Protein AF-A0A4W5PF25-F1 (afdb_monomer)

Radius of gyration: 21.33 Å; Cα contacts (8 Å, |Δi|>4): 81; chains: 1; bounding box: 30×70×52 Å

pLDDT: mean 70.11, std 18.23, range [35.5, 91.62]

InterPro domains:
  IPR008605 Extracellular matrix protein 1 [PF05782] (39-117)
  IPR008605 Extracellular matrix protein 1 [PTHR16776] (36-111)

Solvent-accessible surface area (backbone atoms only — not comparable to full-atom values): 8740 Å² total; per-residue (Å²): 141,82,94,85,79,92,80,77,87,86,86,79,83,89,85,80,75,86,80,98,79,82,80,93,62,93,66,89,77,80,85,62,98,69,74,91,67,89,68,75,72,80,82,73,42,87,87,49,43,63,56,57,54,73,45,55,83,78,51,89,74,48,55,82,82,73,47,69,97,66,99,43,72,66,60,52,53,39,28,48,33,51,46,50,39,54,54,46,40,55,51,22,58,35,74,82,42,47,77,40,73,68,50,25,46,51,44,39,42,51,37,48,71,76,44,65,56,52,61,60,48,46,56,54,50,52,49,56,53,66,75,73,108

Sequence (133 aa):
MISSGFFARSWLLALLTLDCAKLGGTQNFDALQEPDVPFPPARPTLQNLAAICHYGQSRPRYPPSFFPRSGVSFFRRCGKAINRLESWYSMCCSGEVAQQNSQILCCAQQAVSRVCVCVFILYEYIAHWNYLF

Structure (mmCIF, N/CA/C/O backbone):
data_AF-A0A4W5PF25-F1
#
_entry.id   AF-A0A4W5PF25-F1
#
loop_
_atom_site.group_PDB
_atom_site.id
_atom_site.type_symbol
_atom_site.label_atom_id
_atom_site.label_alt_id
_atom_site.label_comp_id
_atom_site.label_asym_id
_atom_site.label_entity_id
_atom_site.label_seq_id
_atom_site.pdbx_PDB_ins_code
_atom_site.Cartn_x
_atom_site.Cartn_y
_atom_site.Cartn_z
_atom_site.occupancy
_atom_site.B_iso_or_equiv
_atom_site.auth_seq_id
_atom_site.auth_comp_id
_atom_site.auth_asym_id
_atom_site.auth_atom_id
_atom_site.pdbx_PDB_model_num
ATOM 1 N N . MET A 1 1 ? -1.955 59.823 24.835 1.00 42.66 1 MET A N 1
ATOM 2 C CA . MET A 1 1 ? -3.366 59.405 25.021 1.00 42.66 1 MET A CA 1
ATOM 3 C C . MET A 1 1 ? -3.975 59.455 23.624 1.00 42.66 1 MET A C 1
ATOM 5 O O . MET A 1 1 ? -3.992 60.542 23.078 1.00 42.66 1 MET A O 1
ATOM 9 N N . ILE A 1 2 ? -4.194 58.374 22.867 1.00 41.81 2 ILE A N 1
ATOM 10 C CA . ILE A 1 2 ? -5.106 57.204 22.960 1.00 41.81 2 ILE A CA 1
ATOM 11 C C . ILE A 1 2 ? -4.507 56.164 21.964 1.00 41.81 2 ILE A C 1
ATOM 13 O O . ILE A 1 2 ? -4.143 56.565 20.867 1.00 41.81 2 ILE A O 1
ATOM 17 N N . SER A 1 3 ? -4.058 54.955 22.327 1.00 43.69 3 SER A N 1
ATOM 18 C CA . SER A 1 3 ? -4.757 53.665 22.545 1.00 43.69 3 SER A CA 1
ATOM 19 C C . SER A 1 3 ? -5.674 53.155 21.415 1.00 43.69 3 SER A C 1
ATOM 21 O O . SER A 1 3 ? -6.803 53.612 21.284 1.00 43.69 3 SER A O 1
ATOM 23 N N . SER A 1 4 ? -5.187 52.171 20.647 1.00 49.59 4 SER A N 1
ATOM 24 C CA . SER A 1 4 ? -5.885 51.062 19.941 1.00 49.59 4 SER A CA 1
ATOM 25 C C . SER A 1 4 ? -4.941 50.591 18.819 1.00 49.59 4 SER A C 1
ATOM 27 O O . SER A 1 4 ? -4.331 51.406 18.148 1.00 49.59 4 SER A O 1
ATOM 29 N N . GLY A 1 5 ? -4.640 49.324 18.568 1.00 43.62 5 GLY A N 1
ATOM 30 C CA . GLY A 1 5 ? -5.348 48.085 18.839 1.00 43.62 5 GLY A CA 1
ATOM 31 C C . GLY A 1 5 ? -5.150 47.212 17.597 1.00 43.62 5 GLY A C 1
ATOM 32 O O . GLY A 1 5 ? -5.779 47.438 16.576 1.00 43.62 5 GLY A O 1
ATOM 33 N N . PHE A 1 6 ? -4.180 46.303 17.672 1.00 50.31 6 PHE A N 1
ATOM 34 C CA . PHE A 1 6 ? -4.115 44.997 17.007 1.00 50.31 6 PHE A CA 1
ATOM 35 C C . PHE A 1 6 ? -5.137 44.706 15.875 1.00 50.31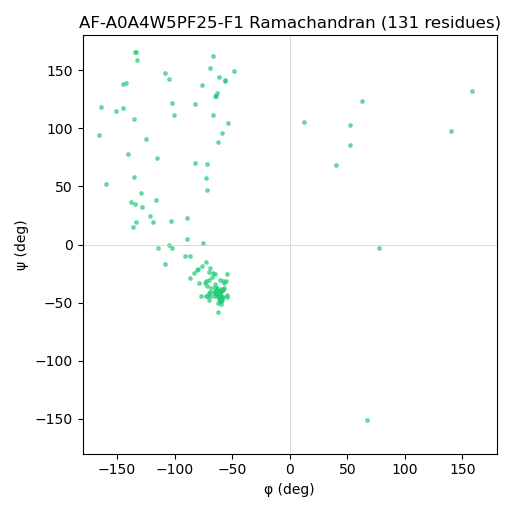 6 PHE A C 1
ATOM 37 O O . PHE A 1 6 ? -6.267 44.325 16.147 1.00 50.31 6 PHE A O 1
ATOM 44 N N . PHE A 1 7 ? -4.696 44.731 14.614 1.00 49.88 7 PHE A N 1
ATOM 45 C CA . PHE A 1 7 ? -5.237 43.879 13.540 1.00 49.88 7 PHE A CA 1
ATOM 46 C C . PHE A 1 7 ? -4.047 43.423 12.681 1.00 49.88 7 PHE A C 1
ATOM 48 O O . PHE A 1 7 ? -3.602 44.091 11.759 1.00 49.88 7 PHE A O 1
ATOM 55 N N . ALA A 1 8 ? -3.284 42.442 13.158 1.00 52.38 8 ALA A N 1
ATOM 56 C CA . ALA A 1 8 ? -3.494 41.046 12.785 1.00 52.38 8 ALA A CA 1
ATOM 57 C C . ALA A 1 8 ? -3.548 40.846 11.257 1.00 52.38 8 ALA A C 1
ATOM 59 O O . ALA A 1 8 ? -4.607 40.805 10.647 1.00 52.38 8 ALA A O 1
ATOM 60 N N . ARG A 1 9 ? -2.356 40.680 10.669 1.00 55.03 9 ARG A N 1
ATOM 61 C CA . ARG A 1 9 ? -2.029 39.552 9.778 1.00 55.03 9 ARG A CA 1
ATOM 62 C C . ARG A 1 9 ? -3.152 39.141 8.811 1.00 55.03 9 ARG A C 1
ATOM 64 O O . ARG A 1 9 ? -3.676 38.039 8.913 1.00 55.03 9 ARG A O 1
ATOM 71 N N . SER A 1 10 ? -3.467 39.995 7.843 1.00 57.34 10 SER A N 1
ATOM 72 C CA . SER A 1 10 ? -4.480 39.705 6.815 1.00 57.34 10 SER A CA 1
ATOM 73 C C . SER A 1 10 ? -3.908 39.631 5.392 1.00 57.34 10 SER A C 1
ATOM 75 O O . SER A 1 10 ? -4.550 40.061 4.442 1.00 57.34 10 SER A O 1
ATOM 77 N N . TRP A 1 11 ? -2.710 39.059 5.233 1.00 49.50 11 TRP A N 1
ATOM 78 C CA . TRP A 1 11 ? -2.134 38.746 3.913 1.00 49.50 11 TRP A CA 1
ATOM 79 C C . TRP A 1 11 ? -1.452 37.367 3.868 1.00 49.50 11 TRP A C 1
ATOM 81 O O . TRP A 1 11 ? -0.415 37.207 3.237 1.00 49.50 11 TRP A O 1
ATOM 91 N N . LEU A 1 12 ? -2.002 36.354 4.556 1.00 50.41 12 LEU A N 1
ATOM 92 C CA . LEU A 1 12 ? -1.460 34.980 4.517 1.00 50.41 12 LEU A CA 1
ATOM 93 C C . LEU A 1 12 ? -2.499 33.851 4.373 1.00 50.41 12 LEU A C 1
ATOM 95 O O . LEU A 1 12 ? -2.155 32.691 4.555 1.00 50.41 12 LEU A O 1
ATOM 99 N N . LEU A 1 13 ? -3.747 34.134 3.988 1.00 48.59 13 LEU A N 1
ATOM 100 C CA . LEU A 1 13 ? -4.760 33.085 3.761 1.00 48.59 13 LEU A CA 1
ATOM 101 C C . LEU A 1 13 ? -5.462 33.209 2.401 1.00 48.59 13 LEU A C 1
ATOM 103 O O . LEU A 1 13 ? -6.673 33.059 2.307 1.00 48.59 13 LEU A O 1
ATOM 107 N N . ALA A 1 14 ? -4.695 33.457 1.339 1.00 49.75 14 ALA A N 1
ATOM 108 C CA . ALA A 1 14 ? -5.193 33.428 -0.042 1.00 49.75 14 ALA A CA 1
ATOM 109 C C . ALA A 1 14 ? -4.451 32.409 -0.934 1.00 49.75 14 ALA A C 1
ATOM 111 O O . ALA A 1 14 ? -4.406 32.571 -2.146 1.00 49.75 14 ALA A O 1
ATOM 112 N N . LEU A 1 15 ? -3.855 31.361 -0.345 1.00 49.78 15 LEU A N 1
ATOM 113 C CA . LEU A 1 15 ? -3.191 30.270 -1.086 1.00 49.78 15 LEU A CA 1
ATOM 114 C C . LEU A 1 15 ? -3.567 28.859 -0.590 1.00 49.78 15 LEU A C 1
ATOM 116 O O . LEU A 1 15 ? -2.844 27.904 -0.854 1.00 49.78 15 LEU A O 1
ATOM 120 N N . LEU A 1 16 ? -4.682 28.694 0.132 1.00 48.06 16 LEU A N 1
ATOM 121 C CA . LEU A 1 16 ? -5.086 27.387 0.681 1.00 48.06 16 LEU A CA 1
ATOM 122 C C . LEU A 1 16 ? -6.569 27.043 0.479 1.00 48.06 16 LEU A C 1
ATOM 124 O O . LEU A 1 16 ? -7.168 26.369 1.314 1.00 48.06 16 LEU A O 1
ATOM 128 N N . THR A 1 17 ? -7.170 27.439 -0.643 1.00 43.78 17 THR A N 1
ATOM 129 C CA . THR A 1 17 ? -8.498 26.932 -1.020 1.00 43.78 17 THR A CA 1
ATOM 130 C C . THR A 1 17 ? -8.553 26.546 -2.492 1.00 43.78 17 THR A C 1
ATOM 132 O O . THR A 1 17 ? -8.622 27.436 -3.329 1.00 43.78 17 THR A O 1
ATOM 135 N N . LEU A 1 18 ? -8.596 25.223 -2.719 1.00 41.28 18 LEU A N 1
ATOM 136 C CA . LEU A 1 18 ? -9.161 24.497 -3.872 1.00 41.28 18 LEU A CA 1
ATOM 137 C C . LEU A 1 18 ? -8.489 24.777 -5.237 1.00 41.28 18 LEU A C 1
ATOM 139 O O . LEU A 1 18 ? -8.351 25.908 -5.659 1.00 41.28 18 LEU A O 1
ATOM 143 N N . ASP A 1 19 ? -7.982 23.782 -5.965 1.00 36.25 19 ASP A N 1
ATOM 144 C CA . ASP A 1 19 ? -8.762 22.683 -6.535 1.00 36.25 19 ASP A CA 1
ATOM 145 C C . ASP A 1 19 ? -7.937 21.386 -6.678 1.00 36.25 19 ASP A C 1
ATOM 147 O O . ASP A 1 19 ? -7.043 21.288 -7.514 1.00 36.25 19 ASP A O 1
ATOM 151 N N . CYS A 1 20 ? -8.307 20.334 -5.939 1.00 43.75 20 CYS A N 1
ATOM 152 C CA . CYS A 1 20 ? -7.920 18.945 -6.248 1.00 43.75 20 CYS A CA 1
ATOM 153 C C . CYS A 1 20 ? -8.937 18.251 -7.181 1.00 43.75 20 CYS A C 1
ATOM 155 O O . CYS A 1 20 ? -9.031 17.027 -7.197 1.00 43.75 20 CYS A O 1
ATOM 157 N N . ALA A 1 21 ? -9.727 19.003 -7.951 1.00 46.81 21 ALA A N 1
ATOM 158 C CA . ALA A 1 21 ? -10.811 18.447 -8.760 1.00 46.81 21 ALA A CA 1
ATOM 159 C C . ALA A 1 21 ? -10.843 19.026 -10.178 1.00 46.81 21 ALA A C 1
ATOM 161 O O . ALA A 1 21 ? -11.853 19.566 -10.615 1.00 46.81 21 ALA A O 1
ATOM 162 N N . LYS A 1 22 ? -9.750 18.886 -10.933 1.00 43.62 22 LYS A N 1
ATOM 163 C CA . LYS A 1 22 ? -9.826 18.846 -12.401 1.00 43.62 22 LYS A CA 1
ATOM 164 C C . LYS A 1 22 ? -8.520 18.337 -12.983 1.00 43.62 22 LYS A C 1
ATOM 166 O O . LYS A 1 22 ? -7.606 19.108 -13.206 1.00 43.62 22 LYS A O 1
ATOM 171 N N . LEU A 1 23 ? -8.468 17.035 -13.228 1.00 38.34 23 LEU A N 1
ATOM 172 C CA . LEU A 1 23 ? -7.814 16.432 -14.392 1.00 38.34 23 LEU A CA 1
ATOM 173 C C . LEU A 1 23 ? -8.394 15.017 -14.576 1.00 38.34 23 LEU A C 1
ATOM 175 O O . LEU A 1 23 ? -7.690 14.026 -14.709 1.00 38.34 23 LEU A O 1
ATOM 179 N N . GLY A 1 24 ? -9.729 14.934 -14.621 1.00 46.25 24 GLY A N 1
ATOM 180 C CA . GLY A 1 24 ? -10.396 13.935 -15.454 1.00 46.25 24 GLY A CA 1
ATOM 181 C C . GLY A 1 24 ? -10.218 14.361 -16.909 1.00 46.25 24 GLY A C 1
ATOM 182 O O . GLY A 1 24 ? -11.142 14.881 -17.523 1.00 46.25 24 GLY A O 1
ATOM 183 N N . GLY A 1 25 ? -8.985 14.275 -17.404 1.00 35.50 25 GLY A N 1
ATOM 184 C CA . GLY A 1 25 ? -8.653 14.484 -18.802 1.00 35.50 25 GLY A CA 1
ATOM 185 C C . GLY A 1 25 ? -8.498 13.119 -19.442 1.00 35.50 25 GLY A C 1
ATOM 186 O O . GLY A 1 25 ? -7.556 12.401 -19.121 1.00 35.50 25 GLY A O 1
ATOM 187 N N . THR A 1 26 ? -9.416 12.759 -20.334 1.00 44.31 26 THR A N 1
ATOM 188 C CA . THR A 1 26 ? -9.218 11.679 -21.302 1.00 44.31 26 THR A CA 1
ATOM 189 C C . THR A 1 26 ? -8.045 12.069 -22.195 1.00 44.31 26 THR A C 1
ATOM 191 O O . THR A 1 26 ? -8.221 12.748 -23.205 1.00 44.31 26 THR A O 1
ATOM 194 N N . GLN A 1 27 ? -6.834 11.714 -21.785 1.00 42.72 27 GLN A N 1
ATOM 195 C CA . GLN A 1 27 ? -5.652 11.826 -22.624 1.00 42.72 27 GLN A CA 1
ATOM 196 C C . GLN A 1 27 ? -5.352 10.420 -23.133 1.00 42.72 27 GLN A C 1
ATOM 198 O O . GLN A 1 27 ? -5.221 9.487 -22.346 1.00 42.72 27 GLN A O 1
ATOM 203 N N . ASN A 1 28 ? -5.338 10.261 -24.455 1.00 47.62 28 ASN A N 1
ATOM 204 C CA . ASN A 1 28 ? -4.853 9.060 -25.128 1.00 47.62 28 ASN A CA 1
ATOM 205 C C . ASN A 1 28 ? -3.383 8.835 -24.724 1.00 47.62 28 ASN A C 1
ATOM 207 O O . ASN A 1 28 ? -2.480 9.446 -25.294 1.00 47.62 28 ASN A O 1
ATOM 211 N N . PHE A 1 29 ? -3.153 7.992 -23.716 1.00 43.84 29 PHE A N 1
ATOM 212 C CA . PHE A 1 29 ? -1.836 7.540 -23.261 1.00 43.84 29 PHE A CA 1
ATOM 213 C C . PHE A 1 29 ? -1.356 6.378 -24.144 1.00 43.84 29 PHE A C 1
ATOM 215 O O . PHE A 1 29 ? -1.302 5.237 -23.704 1.00 43.84 29 PHE A O 1
ATOM 222 N N . ASP A 1 30 ? -1.020 6.667 -25.401 1.00 50.66 30 ASP A N 1
ATOM 223 C CA . ASP A 1 30 ? -0.446 5.676 -26.331 1.00 50.66 30 ASP A CA 1
ATOM 224 C C . ASP A 1 30 ? 0.969 6.050 -26.818 1.00 50.66 30 ASP A C 1
ATOM 226 O O . ASP A 1 30 ? 1.451 5.525 -27.818 1.00 50.66 30 ASP A O 1
ATOM 230 N N . ALA A 1 31 ? 1.682 6.938 -26.112 1.00 47.62 31 ALA A N 1
ATOM 231 C CA . ALA A 1 31 ? 3.044 7.336 -26.503 1.00 47.62 31 ALA A CA 1
ATOM 232 C C . ALA A 1 31 ? 4.173 6.798 -25.605 1.00 47.62 31 ALA A C 1
ATOM 234 O O . ALA A 1 31 ? 5.317 6.753 -26.044 1.00 47.62 31 ALA A O 1
ATOM 235 N N . LEU A 1 32 ? 3.887 6.327 -24.392 1.00 48.53 32 LEU A N 1
ATOM 236 C CA . LEU A 1 32 ? 4.834 5.581 -23.561 1.00 48.53 32 LEU A CA 1
ATOM 237 C C . LEU A 1 32 ? 4.006 4.550 -22.808 1.00 48.53 32 LEU A C 1
ATOM 239 O O . LEU A 1 32 ? 3.097 4.915 -22.072 1.00 48.53 32 LEU A O 1
ATOM 243 N N . GLN A 1 33 ? 4.269 3.267 -23.034 1.00 53.97 33 GLN A N 1
ATOM 244 C CA . GLN A 1 33 ? 3.544 2.149 -22.427 1.00 53.97 33 GLN A CA 1
ATOM 245 C C . GLN A 1 33 ? 3.928 2.016 -20.941 1.00 53.97 33 GLN A C 1
ATOM 247 O O . GLN A 1 33 ? 4.495 1.013 -20.504 1.00 53.97 33 GLN A O 1
ATOM 252 N N . GLU A 1 34 ? 3.721 3.088 -20.178 1.00 56.09 34 GLU A N 1
ATOM 253 C CA . GLU A 1 34 ? 4.006 3.164 -18.759 1.00 56.09 34 GLU A CA 1
ATOM 254 C C . GLU A 1 34 ? 2.837 2.535 -17.996 1.00 56.09 34 GLU A C 1
ATOM 256 O O . GLU A 1 34 ? 1.688 2.952 -18.149 1.00 56.09 34 GLU A O 1
ATOM 261 N N . PRO A 1 35 ? 3.100 1.489 -17.200 1.00 58.91 35 PRO A N 1
ATOM 262 C CA . PRO A 1 35 ? 2.067 0.879 -16.389 1.00 58.91 35 PRO A CA 1
ATOM 263 C C . PRO A 1 35 ? 1.573 1.881 -15.341 1.00 58.91 35 PRO A C 1
ATOM 265 O O . PRO A 1 35 ? 2.380 2.416 -14.579 1.00 58.91 35 PRO A O 1
ATOM 268 N N . ASP A 1 36 ? 0.254 2.083 -15.270 1.00 62.25 36 ASP A N 1
ATOM 269 C CA . ASP A 1 36 ? -0.361 2.882 -14.212 1.00 62.25 36 ASP A CA 1
ATOM 270 C C . ASP A 1 36 ? -0.194 2.163 -12.868 1.00 62.25 36 ASP A C 1
ATOM 272 O O . ASP A 1 36 ? -0.715 1.069 -12.625 1.00 62.25 36 ASP A O 1
ATOM 276 N N . VAL A 1 37 ? 0.620 2.767 -12.012 1.00 59.72 37 VAL A N 1
ATOM 277 C CA . VAL A 1 37 ? 0.924 2.297 -10.668 1.00 59.72 37 VAL A CA 1
ATOM 278 C C . VAL A 1 37 ? 0.590 3.460 -9.733 1.00 59.72 37 VAL A C 1
ATOM 280 O O . VAL A 1 37 ? 1.470 4.292 -9.501 1.00 59.72 37 VAL A O 1
ATOM 283 N N . PRO A 1 38 ? -0.646 3.562 -9.194 1.00 63.62 38 PRO A N 1
ATOM 284 C CA . PRO A 1 38 ? -1.040 4.619 -8.266 1.00 63.62 38 PRO A CA 1
ATOM 285 C C . PRO A 1 38 ? -0.074 4.698 -7.080 1.00 63.62 38 PRO A C 1
ATOM 287 O O . PRO A 1 38 ? -0.071 3.855 -6.177 1.00 63.62 38 PRO A O 1
ATOM 290 N N . PHE A 1 39 ? 0.781 5.717 -7.109 1.00 54.91 39 PHE A N 1
ATOM 291 C CA . PHE A 1 39 ? 1.828 5.969 -6.132 1.00 54.91 39 PHE A CA 1
ATOM 292 C C . PHE A 1 39 ? 1.990 7.487 -5.938 1.00 54.91 39 PHE A C 1
ATOM 294 O O . PHE A 1 39 ? 2.008 8.207 -6.935 1.00 54.91 39 PHE A O 1
ATOM 301 N N . PRO A 1 40 ? 2.162 8.004 -4.705 1.00 58.50 40 PRO A N 1
ATOM 302 C CA . PRO A 1 40 ? 2.199 7.291 -3.430 1.00 58.50 40 PRO A CA 1
ATOM 303 C C . PRO A 1 40 ? 0.853 6.706 -2.987 1.00 58.50 40 PRO A C 1
ATOM 305 O O . PRO A 1 40 ? -0.199 7.273 -3.274 1.00 58.50 40 PRO A O 1
ATOM 308 N N . PRO A 1 41 ? 0.877 5.613 -2.206 1.00 70.38 41 PRO A N 1
ATOM 309 C CA . PRO A 1 41 ? -0.298 5.171 -1.472 1.00 70.38 41 PRO A CA 1
ATOM 310 C C . PRO A 1 41 ? -0.733 6.258 -0.480 1.00 70.38 41 PRO A C 1
ATOM 312 O O . PRO A 1 41 ? 0.098 6.946 0.120 1.00 70.38 41 PRO A O 1
ATOM 315 N N . ALA A 1 42 ? -2.045 6.399 -0.284 1.00 71.38 42 ALA A N 1
ATOM 316 C CA . ALA A 1 42 ? -2.599 7.347 0.676 1.00 71.38 42 ALA A CA 1
ATOM 317 C C . ALA A 1 42 ? -2.043 7.106 2.091 1.00 71.38 42 ALA A C 1
ATOM 319 O O . ALA A 1 42 ? -1.887 5.964 2.534 1.00 71.38 42 ALA A O 1
ATOM 320 N N . ARG A 1 43 ? -1.771 8.195 2.823 1.00 81.94 43 ARG A N 1
ATOM 321 C CA . ARG A 1 43 ? -1.312 8.121 4.215 1.00 81.94 43 ARG A CA 1
ATOM 322 C C . ARG A 1 43 ? -2.398 7.478 5.093 1.00 81.94 43 ARG A C 1
ATOM 324 O O . ARG A 1 43 ? -3.532 7.956 5.060 1.00 81.94 43 ARG A O 1
ATOM 331 N N . PRO A 1 44 ? -2.073 6.471 5.923 1.00 87.94 44 PRO A N 1
ATOM 332 C CA . PRO A 1 44 ? -3.025 5.891 6.861 1.00 87.94 44 PRO A CA 1
ATOM 333 C C . PRO A 1 44 ? -3.480 6.912 7.906 1.00 87.94 44 PRO A C 1
ATOM 335 O O . PRO A 1 44 ? -2.663 7.549 8.583 1.00 87.94 44 PRO A O 1
ATOM 338 N N . THR A 1 45 ? -4.792 7.041 8.045 1.00 89.44 45 THR A N 1
ATOM 339 C CA . THR A 1 45 ? -5.497 7.853 9.036 1.00 89.44 45 THR A CA 1
ATOM 340 C C . THR A 1 45 ? -6.639 7.034 9.635 1.00 89.44 45 THR A C 1
ATOM 342 O O . THR A 1 45 ? -7.029 6.003 9.092 1.00 89.44 45 THR A O 1
ATOM 345 N N . LEU A 1 46 ? -7.215 7.482 10.752 1.00 89.81 46 LEU A N 1
ATOM 346 C CA . LEU A 1 46 ? -8.360 6.784 11.353 1.00 89.81 46 LEU A CA 1
ATOM 347 C C . LEU A 1 46 ? -9.569 6.725 10.406 1.00 89.81 46 LEU A C 1
ATOM 349 O O . LEU A 1 46 ? -10.325 5.761 10.443 1.00 89.81 46 LEU A O 1
ATOM 353 N N . GLN A 1 47 ? -9.727 7.725 9.537 1.00 88.31 47 GLN A N 1
ATOM 354 C CA . GLN A 1 47 ? -10.846 7.827 8.600 1.00 88.31 47 GLN A CA 1
ATOM 355 C C . GLN A 1 47 ? -10.743 6.829 7.440 1.00 88.31 47 GLN A C 1
ATOM 357 O O . GLN A 1 47 ? -11.766 6.353 6.957 1.00 88.31 47 GLN A O 1
ATOM 362 N N . ASN A 1 48 ? -9.528 6.504 6.983 1.00 87.94 48 ASN A N 1
ATOM 363 C CA . ASN A 1 48 ? -9.315 5.568 5.873 1.00 87.94 48 ASN A CA 1
ATOM 364 C C . ASN A 1 48 ? -8.872 4.166 6.325 1.00 87.94 48 ASN A C 1
ATOM 366 O O . ASN A 1 48 ? -8.776 3.263 5.494 1.00 87.94 48 ASN A O 1
ATOM 370 N N . LEU A 1 49 ? -8.665 3.959 7.629 1.00 89.06 49 LEU A N 1
ATOM 371 C CA . LEU A 1 49 ? -8.230 2.691 8.216 1.00 89.06 49 LEU A CA 1
ATOM 372 C C . LEU A 1 49 ? -9.149 1.521 7.835 1.00 89.06 49 LEU A C 1
ATOM 374 O O . LEU A 1 49 ? -8.678 0.463 7.419 1.00 89.06 49 LEU A O 1
ATOM 378 N N . ALA A 1 50 ? -10.465 1.737 7.916 1.00 88.56 50 ALA A N 1
ATOM 379 C CA . ALA A 1 50 ? -11.456 0.732 7.545 1.00 88.56 50 ALA A CA 1
ATOM 380 C C . ALA A 1 50 ? -11.320 0.338 6.067 1.00 88.56 50 ALA A C 1
ATOM 382 O O . ALA A 1 50 ? -11.373 -0.841 5.728 1.00 88.56 50 ALA A O 1
ATOM 383 N N . ALA A 1 51 ? -11.061 1.307 5.185 1.00 88.12 51 ALA A N 1
ATOM 384 C CA . ALA A 1 51 ? -10.854 1.032 3.770 1.00 88.12 51 ALA A CA 1
ATOM 385 C C . ALA A 1 51 ? -9.544 0.266 3.513 1.00 88.12 51 ALA A C 1
ATOM 387 O O . ALA A 1 51 ? -9.508 -0.643 2.681 1.00 88.12 51 ALA A O 1
ATOM 388 N N . ILE A 1 52 ? -8.479 0.583 4.257 1.00 88.81 52 ILE A N 1
ATOM 389 C CA . ILE A 1 52 ? -7.201 -0.135 4.182 1.00 88.81 52 ILE A CA 1
ATOM 390 C C . ILE A 1 52 ? -7.405 -1.617 4.515 1.00 88.81 52 ILE A C 1
ATOM 392 O O . ILE A 1 52 ? -6.961 -2.470 3.740 1.00 88.81 52 ILE A O 1
ATOM 396 N N . CYS A 1 53 ? -8.118 -1.919 5.601 1.00 89.19 53 CYS A N 1
ATOM 397 C CA . CYS A 1 53 ? -8.325 -3.290 6.055 1.00 89.19 53 CYS A CA 1
ATOM 398 C C . CYS A 1 53 ? -9.375 -4.059 5.240 1.00 89.19 53 CYS A C 1
ATOM 400 O O . CYS A 1 53 ? -9.126 -5.200 4.857 1.00 89.19 53 CYS A O 1
ATOM 402 N N . HIS A 1 54 ? -10.528 -3.459 4.931 1.00 90.12 54 HIS A N 1
ATOM 403 C CA . HIS A 1 54 ? -11.627 -4.170 4.266 1.00 90.12 54 HIS A CA 1
ATOM 404 C C . HIS A 1 54 ? -11.417 -4.344 2.760 1.00 90.12 54 HIS A C 1
ATOM 406 O O . HIS A 1 54 ? -11.796 -5.372 2.204 1.00 90.12 54 HIS A O 1
ATOM 412 N N . TYR A 1 55 ? -10.769 -3.384 2.097 1.00 87.19 55 TYR A N 1
ATOM 413 C CA . TYR A 1 55 ? -10.596 -3.398 0.639 1.00 87.19 55 TYR A CA 1
ATOM 414 C C . TYR A 1 55 ? -9.186 -3.820 0.200 1.00 87.19 55 TYR A C 1
ATOM 416 O O . TYR A 1 55 ? -8.765 -3.534 -0.916 1.00 87.19 55 TYR A O 1
ATOM 424 N N . GLY A 1 56 ? -8.422 -4.508 1.057 1.00 83.38 56 GLY A N 1
ATOM 425 C CA . GLY A 1 56 ? -7.057 -4.947 0.722 1.00 83.38 56 GLY A CA 1
ATOM 426 C C . GLY A 1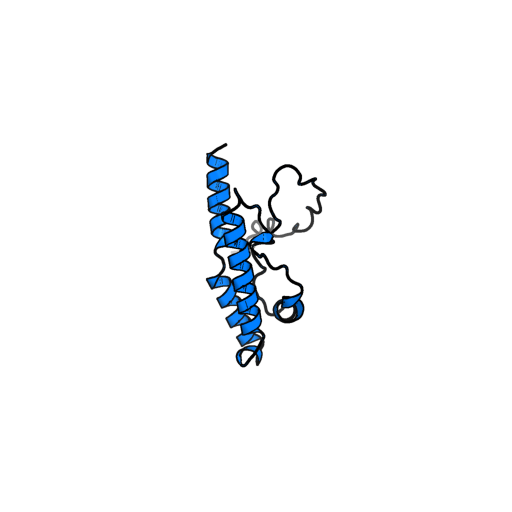 56 ? -6.953 -5.971 -0.404 1.00 83.38 56 GLY A C 1
ATOM 427 O O . GLY A 1 56 ? -5.934 -6.027 -1.090 1.00 83.38 56 GLY A O 1
ATOM 428 N N . GLN A 1 57 ? -8.011 -6.749 -0.625 1.00 81.50 57 GLN A N 1
ATOM 429 C CA . GLN A 1 57 ? -8.063 -7.750 -1.694 1.00 81.50 57 GLN A CA 1
ATOM 430 C C . GLN A 1 57 ? -8.449 -7.150 -3.051 1.00 81.50 57 GLN A C 1
ATOM 432 O O . GLN A 1 57 ? -8.089 -7.703 -4.084 1.00 81.50 57 GLN A O 1
ATOM 437 N N . SER A 1 58 ? -9.158 -6.017 -3.065 1.00 84.56 58 SER A N 1
ATOM 438 C CA . SER A 1 58 ? -9.568 -5.341 -4.301 1.00 84.56 58 SER A CA 1
ATOM 439 C C . SER A 1 58 ? -8.513 -4.371 -4.835 1.00 84.56 58 SER A C 1
ATOM 441 O O . SER A 1 58 ? -8.664 -3.860 -5.941 1.00 84.56 58 SER A O 1
ATOM 443 N N . ARG A 1 59 ? -7.454 -4.083 -4.065 1.00 85.94 59 ARG A N 1
ATOM 444 C CA . ARG A 1 59 ? -6.357 -3.218 -4.516 1.00 85.94 59 ARG A CA 1
ATOM 445 C C . ARG A 1 59 ? -5.436 -3.967 -5.494 1.00 85.94 59 ARG A C 1
ATOM 447 O O . ARG A 1 59 ? -5.089 -5.120 -5.220 1.00 85.94 59 ARG A O 1
ATOM 454 N N . PRO A 1 60 ? -5.005 -3.331 -6.602 1.00 84.31 60 PRO A N 1
ATOM 455 C CA . PRO A 1 60 ? -4.149 -3.967 -7.598 1.00 84.31 60 PRO A CA 1
ATOM 456 C C . PRO A 1 60 ? -2.850 -4.518 -7.003 1.00 84.31 60 PRO A C 1
ATOM 458 O O . PRO A 1 60 ? -2.217 -3.893 -6.149 1.00 84.31 60 PRO A O 1
ATOM 461 N N . ARG A 1 61 ? -2.426 -5.682 -7.499 1.00 87.19 61 ARG A N 1
ATOM 462 C CA . ARG A 1 61 ? -1.094 -6.245 -7.252 1.00 87.19 61 ARG A CA 1
ATOM 463 C C . ARG A 1 61 ? -0.268 -6.145 -8.521 1.00 87.19 61 ARG A C 1
ATOM 465 O O . ARG A 1 61 ? -0.788 -6.289 -9.620 1.00 87.19 61 ARG A O 1
ATOM 472 N N . TYR A 1 62 ? 1.035 -5.971 -8.349 1.00 87.69 62 TYR A N 1
ATOM 473 C CA . TYR A 1 62 ? 1.964 -5.718 -9.447 1.00 87.69 62 TYR A CA 1
ATOM 474 C C . TYR A 1 62 ? 2.965 -6.870 -9.599 1.00 87.69 62 TYR A C 1
ATOM 476 O O . TYR A 1 62 ? 4.111 -6.754 -9.145 1.00 87.69 62 TYR A O 1
ATOM 484 N N . PRO A 1 63 ? 2.556 -8.032 -10.140 1.00 88.12 63 PRO A N 1
ATOM 485 C CA . PRO A 1 63 ? 3.476 -9.130 -10.406 1.00 88.12 63 PRO A CA 1
ATOM 486 C C . PRO A 1 63 ? 4.487 -8.750 -11.503 1.00 88.12 63 PRO A C 1
ATOM 488 O O . PRO A 1 63 ? 4.245 -7.834 -12.287 1.00 88.12 63 PRO A O 1
ATOM 491 N N . PRO A 1 64 ? 5.611 -9.479 -11.631 1.00 83.25 64 PRO A N 1
ATOM 492 C CA . PRO A 1 64 ? 6.610 -9.223 -12.670 1.00 83.25 64 PRO A CA 1
ATOM 493 C C . PRO A 1 64 ? 6.071 -9.217 -14.108 1.00 83.25 64 PRO A C 1
ATOM 495 O O . PRO A 1 64 ? 6.696 -8.587 -14.957 1.00 83.25 64 PRO A O 1
ATOM 498 N N . SER A 1 65 ? 4.959 -9.916 -14.365 1.00 85.19 65 SER A N 1
ATOM 499 C CA . SER A 1 65 ? 4.262 -9.999 -15.656 1.00 85.19 65 SER A CA 1
ATOM 500 C C . SER A 1 65 ? 3.445 -8.755 -16.010 1.00 85.19 65 SER A C 1
ATOM 502 O O . SER A 1 65 ? 3.125 -8.577 -17.177 1.00 85.19 65 SER A O 1
ATOM 504 N N . PHE A 1 66 ? 3.123 -7.898 -15.033 1.00 85.56 66 PHE A N 1
ATOM 505 C CA . PHE A 1 66 ? 2.432 -6.624 -15.267 1.00 85.56 66 PHE A CA 1
ATOM 506 C C . PHE A 1 66 ? 3.321 -5.611 -16.001 1.00 85.56 66 PHE A C 1
ATOM 508 O O . PHE A 1 66 ? 2.838 -4.656 -16.596 1.00 85.56 66 PHE A O 1
ATOM 515 N N . PHE A 1 67 ? 4.637 -5.816 -15.950 1.00 84.62 67 PHE A N 1
ATOM 516 C CA . PHE A 1 67 ? 5.623 -4.897 -16.493 1.00 84.62 67 PHE A CA 1
ATOM 517 C C . PHE A 1 67 ? 6.214 -5.434 -17.802 1.00 84.62 67 PHE A C 1
ATOM 519 O O . PHE A 1 67 ? 6.511 -6.633 -17.883 1.00 84.62 67 PHE A O 1
ATOM 526 N N . PRO A 1 68 ? 6.487 -4.558 -18.787 1.00 83.31 68 PRO A N 1
ATOM 527 C CA . PRO A 1 68 ? 7.309 -4.891 -19.945 1.00 83.31 68 PRO A CA 1
ATOM 528 C C . PRO A 1 68 ? 8.626 -5.586 -19.562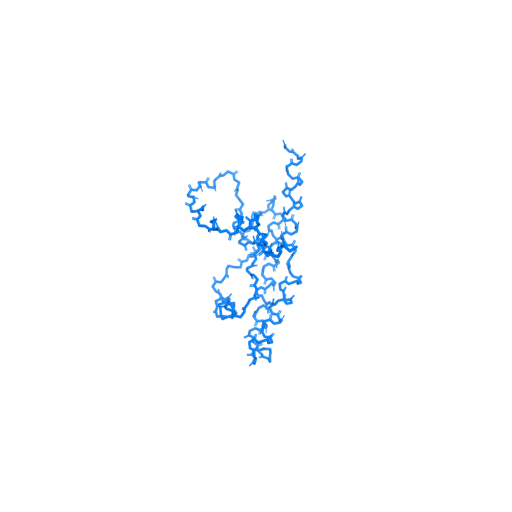 1.00 83.31 68 PRO A C 1
ATOM 530 O O . PRO A 1 68 ? 9.211 -5.342 -18.501 1.00 83.31 68 PRO A O 1
ATOM 533 N N . ARG A 1 69 ? 9.125 -6.467 -20.439 1.00 76.06 69 ARG A N 1
ATOM 534 C CA . ARG A 1 69 ? 10.356 -7.240 -20.180 1.00 76.06 69 ARG A CA 1
ATOM 535 C C . ARG A 1 69 ? 11.622 -6.373 -20.128 1.00 76.06 69 ARG A C 1
ATOM 537 O O .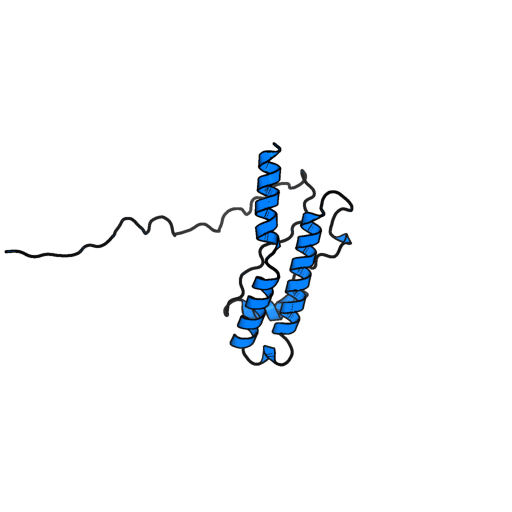 ARG A 1 69 ? 12.581 -6.764 -19.467 1.00 76.06 69 ARG A O 1
ATOM 544 N N . SER A 1 70 ? 11.623 -5.210 -20.774 1.00 76.25 70 SER A N 1
ATOM 545 C CA . SER A 1 70 ? 12.753 -4.275 -20.855 1.00 76.25 70 SER A CA 1
ATOM 546 C C . SER A 1 70 ? 12.314 -2.838 -20.557 1.00 76.25 70 SER A C 1
ATOM 548 O O . SER A 1 70 ? 11.138 -2.513 -20.661 1.00 76.25 70 SER A O 1
ATOM 550 N N . GLY A 1 71 ? 13.257 -1.972 -20.170 1.00 66.94 71 GLY A N 1
ATOM 551 C CA . GLY A 1 71 ? 13.030 -0.521 -20.060 1.00 66.94 71 GLY A CA 1
ATOM 552 C C . GLY A 1 71 ? 12.270 -0.020 -18.821 1.00 66.94 71 GLY A C 1
ATOM 553 O O . GLY A 1 71 ? 12.166 1.181 -18.638 1.00 66.94 71 GLY A O 1
ATOM 554 N N . VAL A 1 72 ? 11.786 -0.899 -17.932 1.00 71.75 72 VAL A N 1
ATOM 555 C CA . VAL A 1 72 ? 10.875 -0.523 -16.820 1.00 71.75 72 VAL A CA 1
ATOM 556 C C . VAL A 1 72 ? 11.337 -1.009 -15.436 1.00 71.75 72 VAL A C 1
ATOM 558 O O . VAL A 1 72 ? 10.538 -1.333 -14.553 1.00 71.75 72 VAL A O 1
ATOM 561 N N . SER A 1 73 ? 12.653 -1.089 -15.215 1.00 76.75 73 SER A N 1
ATOM 562 C CA . SER A 1 73 ? 13.226 -1.569 -13.942 1.00 76.75 73 SER A CA 1
ATOM 563 C C . SER A 1 73 ? 12.763 -0.746 -12.729 1.00 76.75 73 SER A C 1
ATOM 565 O O . SER A 1 73 ? 12.584 -1.298 -11.641 1.00 76.75 73 SER A O 1
ATOM 567 N N . PHE A 1 74 ? 12.507 0.550 -12.932 1.00 78.06 74 PHE A N 1
ATOM 568 C CA . PHE A 1 74 ? 11.933 1.458 -11.946 1.00 78.06 74 PHE A CA 1
ATOM 569 C C . PHE A 1 74 ? 10.514 1.039 -11.521 1.00 78.06 74 PHE A C 1
ATOM 571 O O . PHE A 1 74 ? 10.302 0.716 -10.349 1.00 78.06 74 PHE A O 1
ATOM 578 N N . PHE A 1 75 ? 9.578 0.938 -12.469 1.00 79.00 75 PHE A N 1
ATOM 579 C CA . PHE A 1 75 ? 8.188 0.556 -12.200 1.00 79.00 75 PHE A CA 1
ATOM 580 C C . PHE A 1 75 ? 8.080 -0.805 -11.508 1.00 79.00 75 PHE A C 1
ATOM 582 O O . PHE A 1 75 ? 7.307 -0.968 -10.566 1.00 79.00 75 PHE A O 1
ATOM 589 N N . ARG A 1 76 ? 8.942 -1.763 -11.876 1.00 83.00 76 ARG A N 1
ATOM 590 C CA . ARG A 1 76 ? 9.030 -3.072 -11.205 1.00 83.00 76 ARG A CA 1
ATOM 591 C C . ARG A 1 76 ? 9.406 -2.954 -9.727 1.00 83.00 76 ARG A C 1
ATOM 593 O O . ARG A 1 76 ? 8.849 -3.670 -8.893 1.00 83.00 76 ARG A O 1
ATOM 600 N N . ARG A 1 77 ? 10.348 -2.066 -9.380 1.00 83.44 77 ARG A N 1
ATOM 601 C CA . ARG A 1 77 ? 10.714 -1.798 -7.977 1.00 83.44 77 ARG A CA 1
ATOM 602 C C . ARG A 1 77 ? 9.542 -1.181 -7.216 1.00 83.44 77 ARG A C 1
ATOM 604 O O . ARG A 1 77 ? 9.322 -1.563 -6.068 1.00 83.44 77 ARG A O 1
ATOM 611 N N . CYS A 1 78 ? 8.755 -0.328 -7.866 1.00 83.25 78 CYS A N 1
ATOM 612 C CA . CYS A 1 78 ? 7.577 0.287 -7.257 1.00 83.25 78 CYS A CA 1
ATOM 613 C C . CYS A 1 78 ? 6.408 -0.649 -7.070 1.00 83.25 78 CYS A C 1
ATOM 615 O O . CYS A 1 78 ? 5.892 -0.739 -5.959 1.00 83.25 78 CYS A O 1
ATOM 617 N N . GLY A 1 79 ? 6.091 -1.455 -8.076 1.00 85.75 79 GLY A N 1
ATOM 618 C CA . GLY A 1 79 ? 5.144 -2.546 -7.912 1.00 85.75 79 GLY A CA 1
ATOM 61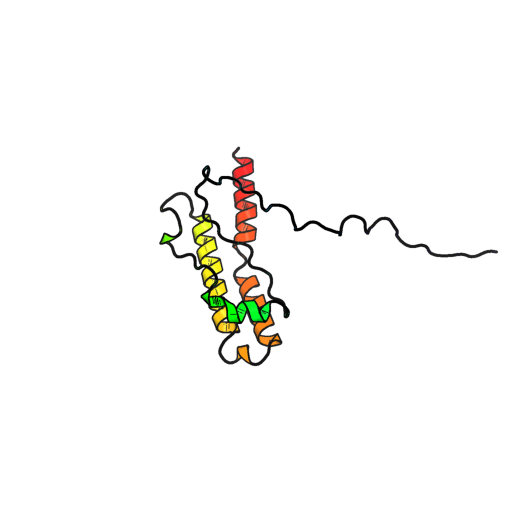9 C C . GLY A 1 79 ? 5.538 -3.474 -6.762 1.00 85.75 79 GLY A C 1
ATOM 620 O O . GLY A 1 79 ? 4.711 -3.809 -5.917 1.00 85.75 79 GLY A O 1
ATOM 621 N N . LYS A 1 80 ? 6.827 -3.829 -6.649 1.00 86.12 80 LYS A N 1
ATOM 622 C CA . LYS A 1 80 ? 7.334 -4.646 -5.534 1.00 86.12 80 LYS A CA 1
ATOM 623 C C . LYS A 1 80 ? 7.197 -3.949 -4.177 1.00 86.12 80 LYS A C 1
ATOM 625 O O . LYS A 1 80 ? 6.881 -4.623 -3.197 1.00 86.12 80 LYS A O 1
ATOM 630 N N . ALA A 1 81 ? 7.445 -2.643 -4.105 1.00 86.00 81 ALA A N 1
ATOM 631 C CA . ALA A 1 81 ? 7.240 -1.860 -2.891 1.00 86.00 81 ALA A CA 1
ATOM 632 C C . ALA A 1 81 ? 5.758 -1.865 -2.488 1.00 86.00 81 ALA A C 1
ATOM 634 O O . ALA A 1 81 ? 5.444 -2.270 -1.375 1.00 86.00 81 ALA A O 1
ATOM 635 N N . ILE A 1 82 ? 4.839 -1.554 -3.403 1.00 86.12 82 ILE A N 1
ATOM 636 C CA . ILE A 1 82 ? 3.398 -1.569 -3.113 1.00 86.12 82 ILE A CA 1
ATOM 637 C C . ILE A 1 82 ? 2.935 -2.961 -2.682 1.00 86.12 82 ILE A C 1
ATOM 639 O O . ILE A 1 82 ? 2.285 -3.091 -1.653 1.00 86.12 82 ILE A O 1
ATOM 643 N N . ASN A 1 83 ? 3.344 -4.023 -3.382 1.00 89.06 83 ASN A N 1
ATOM 644 C CA . ASN A 1 83 ? 2.986 -5.389 -2.989 1.00 89.06 83 ASN A CA 1
ATOM 645 C C . ASN A 1 83 ? 3.463 -5.727 -1.568 1.00 89.06 83 ASN A C 1
ATOM 647 O O . ASN A 1 83 ? 2.756 -6.406 -0.829 1.00 89.06 83 ASN A O 1
ATOM 651 N N . ARG A 1 84 ? 4.657 -5.257 -1.173 1.00 89.44 84 ARG A N 1
ATOM 652 C CA . ARG A 1 84 ? 5.155 -5.416 0.201 1.00 89.44 84 ARG A CA 1
ATOM 653 C C . ARG A 1 84 ? 4.302 -4.635 1.193 1.00 89.44 84 ARG A C 1
ATOM 655 O O . ARG A 1 84 ? 3.962 -5.192 2.229 1.00 89.44 84 ARG A O 1
ATOM 662 N N . LEU A 1 85 ? 3.946 -3.392 0.875 1.00 88.81 85 LEU A N 1
ATOM 663 C CA . LEU A 1 85 ? 3.072 -2.578 1.717 1.00 88.81 85 LEU A CA 1
ATOM 664 C C . LEU A 1 85 ? 1.711 -3.253 1.931 1.00 88.81 85 LEU A C 1
ATOM 666 O O . LEU A 1 85 ? 1.257 -3.353 3.066 1.00 88.81 85 LEU A O 1
ATOM 670 N N . GLU A 1 86 ? 1.101 -3.782 0.871 1.00 90.00 86 GLU A N 1
ATOM 671 C CA . GLU A 1 86 ? -0.178 -4.494 0.951 1.00 90.00 86 GLU A CA 1
ATOM 672 C C . GLU A 1 86 ? -0.102 -5.738 1.846 1.00 90.00 86 GLU A C 1
ATOM 674 O O . GLU A 1 86 ? -0.999 -5.983 2.655 1.00 90.00 86 GLU A O 1
ATOM 679 N N . SER A 1 87 ? 0.996 -6.498 1.776 1.00 90.62 87 SER A N 1
ATOM 680 C CA . SER A 1 87 ? 1.226 -7.612 2.704 1.00 90.62 87 SER A CA 1
ATOM 681 C C . SER A 1 87 ? 1.361 -7.144 4.156 1.00 90.62 87 SER A C 1
ATOM 683 O O . SER A 1 87 ? 0.873 -7.815 5.062 1.00 90.62 87 SER A O 1
ATOM 685 N N . TRP A 1 88 ? 1.995 -5.994 4.398 1.00 90.94 88 TRP A N 1
ATOM 686 C CA . TRP A 1 88 ? 2.115 -5.428 5.745 1.00 90.94 88 TRP A CA 1
ATOM 687 C C . TRP A 1 88 ? 0.775 -4.936 6.282 1.00 90.94 88 TRP A C 1
ATOM 689 O O . TRP A 1 88 ? 0.461 -5.204 7.436 1.00 90.94 88 TRP A O 1
ATOM 699 N N . TYR A 1 89 ? -0.052 -4.298 5.454 1.00 91.06 89 TYR A N 1
ATOM 700 C CA . TYR A 1 89 ? -1.414 -3.942 5.844 1.00 91.06 89 TYR A CA 1
ATOM 701 C C . TYR A 1 89 ? -2.241 -5.166 6.216 1.00 91.06 89 TYR A C 1
ATOM 703 O O . TYR A 1 89 ? -2.929 -5.135 7.232 1.00 91.06 89 TYR A O 1
ATOM 711 N N . SER A 1 90 ? -2.119 -6.268 5.469 1.00 90.38 90 SER A N 1
ATOM 712 C CA . SER A 1 90 ? -2.780 -7.521 5.842 1.00 90.38 90 SER A CA 1
ATOM 713 C C . SER A 1 90 ? -2.356 -8.004 7.232 1.00 90.38 90 SER A C 1
ATOM 715 O O . SER A 1 90 ? -3.204 -8.482 7.979 1.00 90.38 90 SER A O 1
ATOM 717 N N . MET A 1 91 ? -1.077 -7.861 7.600 1.00 90.88 91 MET A N 1
ATOM 718 C CA . MET A 1 91 ? -0.595 -8.198 8.946 1.00 90.88 91 MET A CA 1
ATOM 719 C C . MET A 1 91 ? -1.113 -7.223 10.008 1.00 90.88 91 MET A C 1
ATOM 721 O O . MET A 1 91 ? -1.541 -7.663 11.062 1.00 90.88 91 MET A O 1
ATOM 725 N N . CYS A 1 92 ? -1.133 -5.915 9.738 1.00 91.06 92 CYS A N 1
ATOM 726 C CA . CYS A 1 92 ? -1.654 -4.921 10.684 1.00 91.06 92 CYS A CA 1
ATOM 727 C C . CYS A 1 92 ? -3.160 -5.081 10.945 1.00 91.06 92 CYS A C 1
ATOM 729 O O . CYS A 1 92 ? -3.630 -4.808 12.043 1.00 91.06 92 CYS A O 1
ATOM 731 N N . CYS A 1 93 ? -3.915 -5.497 9.929 1.00 90.44 93 CYS A N 1
ATOM 732 C CA . CYS A 1 93 ? -5.364 -5.679 9.988 1.00 90.44 93 CYS A CA 1
ATOM 733 C C . CYS A 1 93 ? -5.786 -7.087 10.447 1.00 90.44 93 CYS A C 1
ATOM 735 O O . CYS A 1 93 ? -6.976 -7.395 10.427 1.00 90.44 93 CYS A O 1
ATOM 737 N N . SER A 1 94 ? -4.843 -7.955 10.826 1.00 88.31 94 SER A N 1
ATOM 738 C CA . SER A 1 94 ? -5.125 -9.303 11.329 1.00 88.31 94 SER A CA 1
ATOM 739 C C . SER A 1 94 ? -4.310 -9.615 12.589 1.00 88.31 94 SER A C 1
ATOM 741 O O . SER A 1 94 ? -3.380 -8.896 12.947 1.00 88.31 94 SER A O 1
ATOM 743 N N . GLY A 1 95 ? -4.683 -10.678 13.304 1.00 81.12 95 GLY A N 1
ATOM 744 C CA . GLY A 1 95 ? -3.994 -11.095 14.528 1.00 81.12 95 GLY A CA 1
ATOM 745 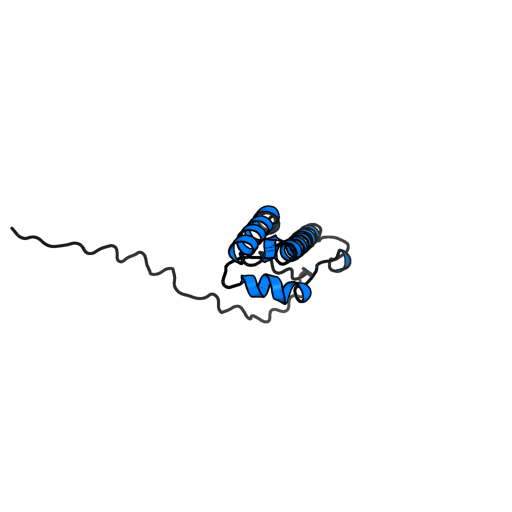C C . GLY A 1 95 ? -4.133 -10.104 15.691 1.00 81.12 95 GLY A C 1
ATOM 746 O O . GLY A 1 95 ? -5.133 -9.399 15.812 1.00 81.12 95 GLY A O 1
ATOM 747 N N . GLU A 1 96 ? -3.132 -10.070 16.571 1.00 74.75 96 GLU A N 1
ATOM 748 C CA . GLU A 1 96 ? -3.179 -9.308 17.831 1.00 74.75 96 GLU A CA 1
ATOM 749 C C . GLU A 1 96 ? -3.189 -7.785 17.632 1.00 74.75 96 GLU A C 1
ATOM 751 O O . GLU A 1 96 ? -3.774 -7.064 18.432 1.00 74.75 96 GLU A O 1
ATOM 756 N N . VAL A 1 97 ? -2.611 -7.285 16.534 1.00 76.31 97 VAL A N 1
ATOM 757 C CA . VAL A 1 97 ? -2.575 -5.845 16.210 1.00 76.31 97 VAL A CA 1
ATOM 758 C C . VAL A 1 97 ? -3.963 -5.312 15.831 1.00 76.31 97 VAL A C 1
ATOM 760 O O . VAL A 1 97 ? -4.244 -4.125 15.999 1.00 76.31 97 VAL A O 1
ATOM 763 N N . ALA A 1 98 ? -4.862 -6.188 15.371 1.00 80.00 98 ALA A N 1
ATOM 764 C CA . ALA A 1 98 ? -6.213 -5.828 14.951 1.00 80.00 98 ALA A CA 1
ATOM 765 C C . ALA A 1 98 ? -7.177 -5.531 16.118 1.00 80.00 98 ALA A C 1
ATOM 767 O O . ALA A 1 98 ? -8.348 -5.240 15.884 1.00 80.00 98 ALA A O 1
ATOM 768 N N . GLN A 1 99 ? -6.709 -5.592 17.370 1.00 79.75 99 GLN A N 1
ATOM 769 C CA . GLN A 1 99 ? -7.547 -5.399 18.557 1.00 79.75 99 GLN A CA 1
ATOM 770 C C . GLN A 1 99 ? -8.017 -3.950 18.740 1.00 79.75 99 GLN A C 1
ATOM 772 O O . GLN A 1 99 ? -9.089 -3.721 19.299 1.00 79.75 99 GLN A O 1
ATOM 777 N N . GLN A 1 100 ? -7.235 -2.960 18.294 1.00 86.06 100 GLN A N 1
ATOM 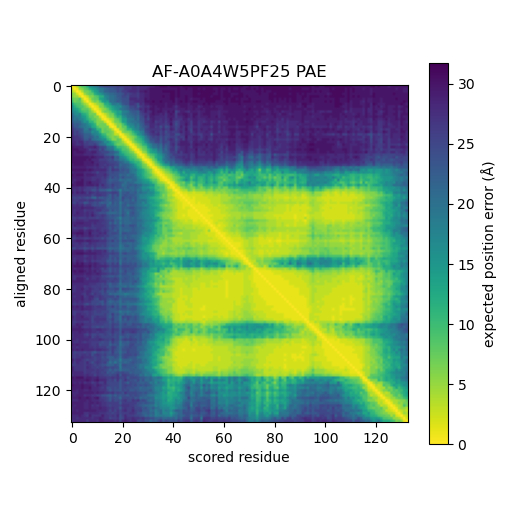778 C CA . GLN A 1 100 ? -7.586 -1.543 18.422 1.00 86.06 100 GLN A CA 1
ATOM 779 C C . GLN A 1 100 ? -7.171 -0.736 17.193 1.00 86.06 100 GLN A C 1
ATOM 781 O O . GLN A 1 100 ? -6.043 -0.841 16.714 1.00 86.06 100 GLN A O 1
ATOM 786 N N . ASN A 1 101 ? -8.038 0.181 16.752 1.00 87.56 101 ASN A N 1
ATOM 787 C CA . ASN A 1 101 ? -7.768 1.065 15.611 1.00 87.56 101 ASN A CA 1
ATOM 788 C C . ASN A 1 101 ? -6.472 1.880 15.764 1.00 87.56 101 ASN A C 1
ATOM 790 O O . ASN A 1 101 ? -5.812 2.172 14.770 1.00 87.56 101 ASN A O 1
ATOM 794 N N . SER A 1 102 ? -6.085 2.234 16.992 1.00 88.81 102 SER A N 1
ATOM 795 C CA . SER A 1 102 ? -4.827 2.926 17.301 1.00 88.81 102 SER A CA 1
ATOM 796 C C . SER A 1 102 ? -3.589 2.069 17.000 1.00 88.81 102 SER A C 1
ATOM 798 O O . SER A 1 102 ? -2.611 2.575 16.447 1.00 88.81 102 SER A O 1
ATOM 800 N N . GLN A 1 103 ? -3.638 0.771 17.311 1.00 89.75 103 GLN A N 1
ATOM 801 C CA . GLN A 1 103 ? -2.557 -0.184 17.058 1.00 89.75 103 GLN A CA 1
ATOM 802 C C . GLN A 1 103 ? -2.430 -0.484 15.562 1.00 89.75 103 GLN A C 1
ATOM 804 O O . GLN A 1 103 ? -1.328 -0.410 15.013 1.00 89.75 103 GLN A O 1
ATOM 809 N N . ILE A 1 104 ? -3.561 -0.707 14.883 1.00 91.12 104 ILE A N 1
ATOM 810 C CA . ILE A 1 104 ? -3.612 -0.866 13.423 1.00 91.12 104 ILE A CA 1
ATOM 811 C C . ILE A 1 104 ? -3.046 0.383 12.740 1.00 91.12 104 ILE A C 1
ATOM 813 O O . ILE A 1 104 ? -2.222 0.266 11.835 1.00 91.12 104 ILE A O 1
ATOM 817 N N . LEU A 1 105 ? -3.439 1.582 13.188 1.00 91.62 105 LEU A N 1
ATOM 818 C CA . LEU A 1 105 ? -2.958 2.840 12.619 1.00 91.62 105 LEU A CA 1
ATOM 819 C C . LEU A 1 105 ? -1.443 2.987 12.772 1.00 91.62 105 LEU A C 1
ATOM 821 O O . LEU A 1 105 ? -0.769 3.318 11.799 1.00 91.62 105 LEU A O 1
ATOM 825 N N . CYS A 1 106 ? -0.906 2.721 13.965 1.00 91.62 106 CYS A N 1
ATOM 826 C CA . CYS A 1 106 ? 0.532 2.780 14.223 1.00 91.62 106 CYS A CA 1
ATOM 827 C C . CYS A 1 106 ? 1.301 1.801 13.318 1.00 91.62 106 CYS A C 1
ATOM 829 O O . CYS A 1 106 ? 2.260 2.187 12.645 1.00 91.62 106 CYS A O 1
ATOM 831 N N . CYS A 1 107 ? 0.824 0.558 13.223 1.00 91.50 107 CYS A N 1
ATOM 832 C CA . CYS A 1 107 ? 1.401 -0.464 12.355 1.00 91.50 107 CYS A CA 1
ATOM 833 C C . CYS A 1 107 ? 1.357 -0.052 10.873 1.00 91.50 107 CYS A C 1
ATOM 835 O O . CYS A 1 107 ? 2.373 -0.109 10.179 1.00 91.50 107 CYS A O 1
ATOM 837 N N . ALA A 1 108 ? 0.208 0.434 10.391 1.00 90.56 108 ALA A N 1
ATOM 838 C CA . ALA A 1 108 ? 0.029 0.871 9.009 1.00 90.56 108 ALA A CA 1
ATOM 839 C C . ALA A 1 108 ? 0.924 2.074 8.668 1.00 90.56 108 ALA A C 1
ATOM 841 O O . ALA A 1 108 ? 1.552 2.103 7.610 1.00 90.56 108 ALA A O 1
ATOM 842 N N . GLN A 1 109 ? 1.035 3.051 9.572 1.00 90.00 109 GLN A N 1
ATOM 843 C CA . GLN A 1 109 ? 1.934 4.193 9.401 1.00 90.00 109 GLN A CA 1
ATOM 844 C C . GLN A 1 109 ? 3.393 3.744 9.327 1.00 90.00 109 GLN A C 1
ATOM 846 O O . GLN A 1 109 ? 4.116 4.166 8.426 1.00 90.00 109 GLN A O 1
ATOM 851 N N . GLN A 1 110 ? 3.809 2.830 10.206 1.00 88.94 110 GLN A N 1
ATOM 852 C CA . GLN A 1 110 ? 5.156 2.273 10.173 1.00 88.94 110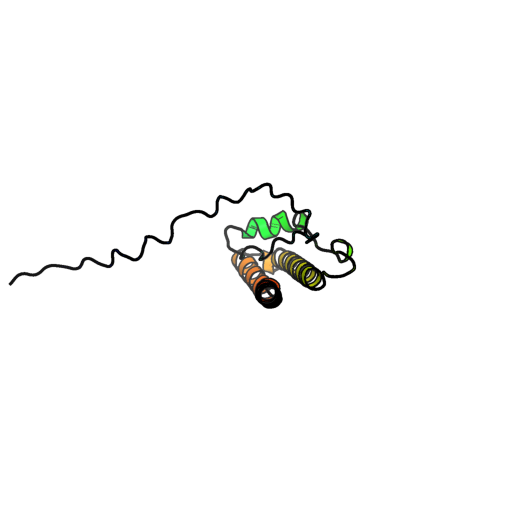 GLN A CA 1
ATOM 853 C C . GLN A 1 110 ? 5.427 1.494 8.877 1.00 88.94 110 GLN A C 1
ATOM 855 O O . GLN A 1 110 ? 6.521 1.604 8.316 1.00 88.94 110 GLN A O 1
ATOM 860 N N . ALA A 1 111 ? 4.445 0.740 8.377 1.00 88.50 111 ALA A N 1
ATOM 861 C CA . ALA A 1 111 ? 4.546 0.017 7.114 1.00 88.50 111 ALA A CA 1
ATOM 862 C C . ALA A 1 111 ? 4.798 0.972 5.940 1.00 88.50 111 ALA A C 1
ATOM 864 O O . ALA A 1 111 ? 5.743 0.772 5.176 1.00 88.50 111 ALA A O 1
ATOM 865 N N . VAL A 1 112 ? 4.020 2.056 5.836 1.00 85.00 112 VAL A N 1
ATOM 866 C CA . VAL A 1 112 ? 4.229 3.082 4.803 1.00 85.00 112 VAL A CA 1
ATOM 867 C C . VAL A 1 112 ? 5.601 3.718 4.943 1.00 85.00 112 VAL A C 1
ATOM 869 O O . VAL A 1 112 ? 6.341 3.764 3.965 1.00 85.00 112 VAL A O 1
ATOM 872 N N . SER A 1 113 ? 5.994 4.135 6.149 1.00 83.00 113 SER A N 1
ATOM 873 C CA . SER A 1 113 ? 7.301 4.756 6.389 1.00 83.00 113 SER A CA 1
ATOM 874 C C . SER A 1 113 ? 8.479 3.871 5.972 1.00 83.00 113 SER A C 1
ATOM 876 O O . SER A 1 113 ? 9.484 4.389 5.498 1.00 83.00 113 SER A O 1
ATOM 878 N N . ARG A 1 114 ? 8.365 2.543 6.095 1.00 79.00 114 ARG A N 1
ATOM 879 C CA . ARG A 1 114 ? 9.419 1.597 5.682 1.00 79.00 114 ARG A CA 1
ATOM 880 C C . ARG A 1 114 ? 9.448 1.318 4.181 1.00 79.00 114 ARG A C 1
ATOM 882 O O . ARG A 1 114 ? 10.458 0.840 3.670 1.00 79.00 114 ARG A O 1
ATOM 889 N N . VAL A 1 115 ? 8.342 1.563 3.484 1.00 75.50 115 VAL A N 1
ATOM 890 C CA . VAL A 1 115 ? 8.142 1.147 2.088 1.00 75.50 115 VAL A CA 1
ATOM 891 C C . VAL A 1 115 ? 8.040 2.345 1.130 1.00 75.50 115 VAL A C 1
ATOM 893 O O . VAL A 1 115 ? 8.015 2.153 -0.086 1.00 75.50 115 VAL A O 1
ATOM 896 N N . CYS A 1 116 ? 8.077 3.584 1.642 1.00 67.25 116 CYS A N 1
ATOM 897 C CA . CYS A 1 116 ? 7.964 4.844 0.890 1.00 67.25 116 CYS A CA 1
ATOM 898 C C . CYS A 1 116 ? 9.198 5.188 0.027 1.00 67.25 116 CYS A C 1
ATOM 900 O O . CYS A 1 116 ? 9.708 6.303 0.033 1.00 67.25 116 CYS A O 1
ATOM 902 N N . VAL A 1 117 ? 9.700 4.218 -0.729 1.00 63.22 117 VAL A N 1
ATOM 903 C CA . VAL A 1 117 ? 10.917 4.356 -1.531 1.00 63.22 117 VAL A CA 1
ATOM 904 C C . VAL A 1 117 ? 10.605 4.953 -2.912 1.00 63.22 117 VAL A C 1
ATOM 906 O O . VAL A 1 117 ? 11.428 5.651 -3.491 1.00 63.22 117 VAL A O 1
ATOM 909 N N . CYS A 1 118 ? 9.403 4.745 -3.451 1.00 65.06 118 CYS A N 1
ATOM 910 C CA . CYS A 1 118 ? 9.132 5.087 -4.849 1.00 65.06 118 CYS A CA 1
ATOM 911 C C . CYS A 1 118 ? 8.835 6.549 -5.158 1.00 65.06 118 CYS A C 1
ATOM 913 O O . CYS A 1 118 ? 9.063 6.948 -6.291 1.00 65.06 118 CYS A O 1
ATOM 915 N N . VAL A 1 119 ? 8.407 7.355 -4.182 1.00 58.91 119 VAL A N 1
ATOM 916 C CA . VAL A 1 119 ? 8.169 8.795 -4.387 1.00 58.91 119 VAL A CA 1
ATOM 917 C C . VAL A 1 119 ? 9.531 9.439 -4.568 1.00 58.91 119 VAL A C 1
ATOM 919 O O . VAL A 1 119 ? 9.758 10.161 -5.529 1.00 58.91 119 VAL A O 1
ATOM 922 N N . PHE A 1 120 ? 10.458 9.094 -3.674 1.00 59.28 120 PHE A N 1
ATOM 923 C CA . PHE A 1 120 ? 11.823 9.591 -3.698 1.00 59.28 120 PHE A CA 1
ATOM 924 C C . PHE A 1 120 ? 12.547 9.196 -4.992 1.00 59.28 120 PHE A C 1
ATOM 926 O O . PHE A 1 120 ? 13.170 10.035 -5.631 1.00 59.28 120 PHE A O 1
ATOM 933 N N . ILE A 1 121 ? 12.394 7.942 -5.436 1.00 58.53 121 ILE A N 1
ATOM 934 C CA . ILE A 1 121 ? 13.021 7.485 -6.683 1.00 58.53 121 ILE A CA 1
ATOM 935 C C . ILE A 1 121 ? 12.335 8.079 -7.932 1.00 58.53 121 ILE A C 1
ATOM 937 O O . ILE A 1 121 ? 13.029 8.315 -8.913 1.00 58.53 121 ILE A O 1
ATOM 941 N N . LEU A 1 122 ? 11.022 8.360 -7.926 1.00 59.03 122 LEU A N 1
ATOM 942 C CA . LEU A 1 122 ? 10.354 9.074 -9.031 1.00 59.03 122 LEU A CA 1
ATOM 943 C C . LEU A 1 122 ? 10.897 10.488 -9.201 1.00 59.03 122 LEU A C 1
ATOM 945 O O . LEU A 1 122 ? 11.179 10.879 -10.327 1.00 59.03 122 LEU A O 1
ATOM 949 N N . TYR A 1 123 ? 11.080 11.232 -8.107 1.00 57.91 123 TYR A N 1
ATOM 950 C CA . TYR A 1 123 ? 11.666 12.574 -8.170 1.00 57.91 123 TYR A CA 1
ATOM 951 C C . TYR A 1 123 ? 13.086 12.549 -8.747 1.00 57.91 123 TYR A C 1
ATOM 953 O O . TYR A 1 123 ? 13.387 13.333 -9.641 1.00 57.91 123 TYR A O 1
ATOM 961 N N . GLU A 1 124 ? 13.924 11.606 -8.313 1.00 53.78 124 GLU A N 1
ATOM 962 C CA . GLU A 1 124 ? 15.272 11.407 -8.866 1.00 53.78 124 GLU A CA 1
ATOM 963 C C . GLU A 1 124 ? 15.242 10.969 -10.344 1.00 53.78 124 GLU A C 1
ATOM 965 O O . GLU A 1 124 ? 16.010 11.469 -11.162 1.00 53.78 124 GLU A O 1
ATOM 970 N N . TYR A 1 125 ? 14.337 10.059 -10.722 1.00 54.09 125 TYR A N 1
ATOM 971 C CA . TYR A 1 125 ? 14.217 9.554 -12.093 1.00 54.09 125 TYR A CA 1
ATOM 972 C C . TYR A 1 125 ? 13.699 10.623 -13.064 1.00 54.09 125 TYR A C 1
ATOM 974 O O . TYR A 1 125 ? 14.264 10.789 -14.143 1.00 54.09 125 TYR A O 1
ATOM 982 N N . ILE A 1 126 ? 12.665 11.377 -12.675 1.00 55.75 126 ILE A N 1
ATOM 983 C CA . ILE A 1 126 ? 12.128 12.502 -13.452 1.00 55.75 126 ILE A CA 1
ATOM 984 C C . ILE A 1 126 ? 13.180 13.604 -13.574 1.00 55.75 126 ILE A C 1
ATOM 986 O O . ILE A 1 126 ? 13.340 14.150 -14.663 1.00 55.75 126 ILE A O 1
ATOM 990 N N . ALA A 1 127 ? 13.920 13.910 -12.502 1.00 52.12 127 ALA A N 1
ATOM 991 C CA . ALA A 1 127 ? 15.026 14.859 -12.570 1.00 52.12 127 ALA A CA 1
ATOM 992 C C . ALA A 1 127 ? 16.081 14.387 -13.580 1.00 52.12 127 ALA A C 1
ATOM 994 O O . ALA A 1 127 ? 16.409 15.123 -14.502 1.00 52.12 127 ALA A O 1
ATOM 995 N N . HIS A 1 128 ? 16.541 13.138 -13.488 1.00 49.44 128 HIS A N 1
ATOM 996 C CA . HIS A 1 128 ? 17.535 12.591 -14.412 1.00 49.44 128 HIS A CA 1
ATOM 997 C C . HIS A 1 128 ? 17.070 12.604 -15.881 1.00 49.44 128 HIS A C 1
ATOM 999 O O . HIS A 1 128 ? 17.863 12.916 -16.763 1.00 49.44 128 HIS A O 1
ATOM 1005 N N . TRP A 1 129 ? 15.793 12.320 -16.163 1.00 47.09 129 TRP A N 1
ATOM 1006 C CA . TRP A 1 129 ? 15.239 12.410 -17.522 1.00 47.09 129 TRP A CA 1
ATOM 1007 C C . TRP A 1 129 ? 15.056 13.849 -18.024 1.00 47.09 129 TRP A C 1
ATOM 1009 O O . TRP A 1 129 ? 15.308 14.093 -19.198 1.00 47.09 129 TRP A O 1
ATOM 1019 N N . ASN A 1 130 ? 14.694 14.804 -17.159 1.00 51.66 130 ASN A N 1
ATOM 1020 C CA . ASN A 1 130 ? 14.623 16.233 -17.515 1.00 51.66 130 ASN A CA 1
ATOM 1021 C C . ASN A 1 130 ? 16.002 16.893 -17.691 1.00 51.66 130 ASN A C 1
ATOM 1023 O O . ASN A 1 130 ? 16.075 17.994 -18.214 1.00 51.66 130 ASN A O 1
ATOM 1027 N N . TYR A 1 131 ? 17.089 16.264 -17.235 1.00 48.94 131 TYR A N 1
ATOM 1028 C CA . TYR A 1 131 ? 18.459 16.715 -17.516 1.00 48.94 131 TYR A CA 1
ATOM 1029 C C . TYR A 1 131 ? 19.057 16.079 -18.782 1.00 48.94 131 TYR A C 1
ATOM 1031 O O . TYR A 1 131 ? 20.136 16.482 -19.214 1.00 48.94 131 TYR A O 1
ATOM 1039 N N . LEU A 1 132 ? 18.394 15.070 -19.355 1.00 47.03 132 LEU A N 1
ATOM 1040 C CA . LEU A 1 132 ? 18.847 14.339 -20.545 1.00 47.03 132 LEU A CA 1
ATOM 1041 C C . LEU A 1 132 ? 18.073 14.706 -21.825 1.00 47.03 132 LEU A C 1
ATOM 1043 O O . LEU A 1 132 ? 18.413 14.188 -22.888 1.00 47.03 132 LEU A O 1
ATOM 1047 N N . PHE A 1 133 ? 17.093 15.608 -21.731 1.00 41.12 133 PHE A N 1
ATOM 1048 C CA . PHE A 1 133 ? 16.360 16.248 -22.831 1.00 41.12 133 PHE A CA 1
ATOM 1049 C C . PHE A 1 133 ? 16.194 17.739 -22.537 1.00 41.12 133 PHE A C 1
ATOM 1051 O O . PHE A 1 133 ? 16.063 18.510 -23.514 1.00 41.12 133 PHE A O 1
#

Organism: NCBI:txid62062

Mean predicted aligned error: 15.31 Å

Secondary structure (DSSP, 8-state):
----------SS-SSS---S----------SS-------SPPPP-TTTHHHHHHTTTTS----GGGS-SSS-HHHHHHHHHHHHHHHHHHHHTSGGGGG-HHHHH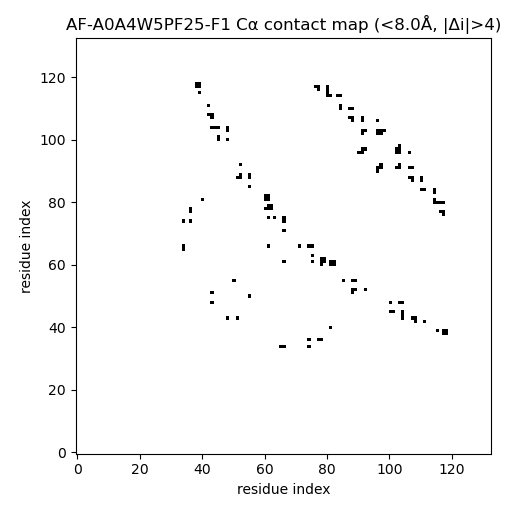HHHHHHHHHHTHHHHHHHHHHHHHHT--

Foldseek 3Di:
DDDDDDDDDDPDPPPPDDDPPDDPDPDPPPPDPDQDDDPDDDQDDLVCLCVLQPCLVVDDADPPVSDDPDDPPLVNLSSVLVNQLSVQLPVCCDDPNVPDSVSSNVSSNVSCVVSVPNVVVVVVVVVVVVVVD